Protein AF-A0A527YNZ0-F1 (afdb_monomer)

Mean predicted aligned error: 9.68 Å

Sequence (92 aa):
AHAPAVRVAENVAATVAGWIGAGEIIEGRGKKLRPGDVLVLVRKRDRFVHALTRALKRRDIPVAGADRLSLPGHIAVKDLIALGHFLVQPED

Secondary structure (DSSP, 8-state):
---HHHHHHHHHHHHHHHHHHHT-EETTTTEEP-GGG-----S-SSHHHHHHHHHHHTTT----------GGGSHHHHHHHHHHHHHH-TT-

Radius of gyration: 20.17 Å; Cα contacts (8 Å, |Δi|>4): 60; chains: 1; bounding box: 30×39×62 Å

Solvent-accessible surface area (backbone atoms only — not comparable to full-atom values): 5676 Å² total; per-residue (Å²): 131,82,55,70,52,48,55,53,18,42,50,53,32,49,52,53,50,49,41,48,72,71,50,39,64,41,80,97,69,79,40,64,47,49,64,90,75,64,83,88,87,70,96,64,92,47,75,45,47,59,36,28,53,52,38,26,50,76,67,75,43,73,69,82,81,82,73,77,70,58,56,86,75,37,67,74,48,45,53,53,50,52,51,52,51,54,71,74,42,84,88,115

Foldseek 3Di:
DDDPLLVVLLVVLVVLLVQQVVQPADPPPRHGDALVNDDDDDPDLPPSVVSNVVNNVVSVRDDDDSDPPVLCPDPVSVVVVVVVVCVVCVPD

Structure (mmCIF, N/CA/C/O backbone):
data_AF-A0A527YNZ0-F1
#
_entry.id   AF-A0A527YNZ0-F1
#
loop_
_atom_site.group_PDB
_atom_site.id
_atom_site.type_symbol
_atom_site.label_atom_id
_atom_site.label_alt_id
_atom_site.label_comp_id
_atom_site.label_asym_id
_atom_site.label_entity_id
_atom_site.label_seq_id
_atom_site.pdbx_PDB_ins_code
_atom_site.Cartn_x
_atom_site.Cartn_y
_atom_site.Cartn_z
_atom_site.occupancy
_atom_site.B_iso_or_equiv
_atom_site.auth_seq_id
_atom_site.auth_comp_id
_atom_site.auth_asym_id
_atom_site.auth_atom_id
_atom_site.pdbx_PDB_model_num
ATOM 1 N N . ALA A 1 1 ? 9.104 -20.719 6.316 1.00 51.75 1 ALA A N 1
ATOM 2 C CA . ALA A 1 1 ? 9.130 -19.537 7.208 1.00 51.75 1 ALA A CA 1
ATOM 3 C C . ALA A 1 1 ? 8.946 -18.267 6.377 1.00 51.75 1 ALA A C 1
ATOM 5 O O . ALA A 1 1 ? 9.601 -18.140 5.349 1.00 51.75 1 ALA A O 1
ATOM 6 N N . HIS A 1 2 ? 8.052 -17.349 6.761 1.00 60.59 2 HIS A N 1
ATOM 7 C CA . HIS A 1 2 ? 7.916 -16.071 6.049 1.00 60.59 2 HIS A CA 1
ATOM 8 C C . HIS A 1 2 ? 9.159 -15.202 6.267 1.00 60.59 2 HIS A C 1
ATOM 10 O O . HIS A 1 2 ? 9.603 -15.030 7.402 1.00 60.59 2 HIS A O 1
ATOM 16 N N . ALA A 1 3 ? 9.711 -14.649 5.183 1.00 84.25 3 ALA A N 1
ATOM 17 C CA . ALA A 1 3 ? 10.858 -13.749 5.251 1.00 84.25 3 ALA A CA 1
ATOM 18 C C . ALA A 1 3 ? 10.552 -12.542 6.168 1.00 84.25 3 ALA A C 1
ATOM 20 O O . ALA A 1 3 ? 9.419 -12.049 6.143 1.00 84.25 3 ALA A O 1
ATOM 21 N N . PRO A 1 4 ? 11.531 -12.016 6.931 1.00 87.56 4 PRO A N 1
ATOM 22 C CA . PRO A 1 4 ? 11.309 -10.931 7.894 1.00 87.56 4 PRO A CA 1
ATOM 23 C C . PRO A 1 4 ? 10.574 -9.715 7.310 1.00 87.56 4 PRO A C 1
ATOM 25 O O . PRO A 1 4 ? 9.645 -9.197 7.923 1.00 87.56 4 PRO A O 1
ATOM 28 N N . ALA A 1 5 ? 10.910 -9.324 6.077 1.00 87.25 5 ALA A N 1
ATOM 29 C CA . ALA A 1 5 ? 10.265 -8.217 5.372 1.00 87.25 5 ALA A CA 1
ATOM 30 C C . ALA A 1 5 ? 8.751 -8.420 5.164 1.00 87.25 5 ALA A C 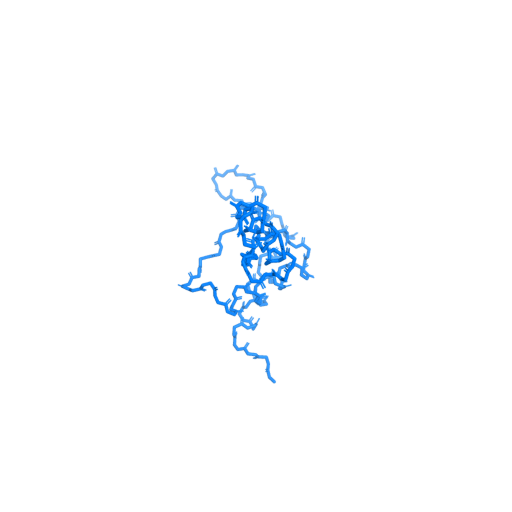1
ATOM 32 O O . ALA A 1 5 ? 7.992 -7.459 5.218 1.00 87.25 5 ALA A O 1
ATOM 33 N N . VAL A 1 6 ? 8.301 -9.664 4.961 1.00 91.81 6 VAL A N 1
ATOM 34 C CA . VAL A 1 6 ? 6.875 -9.988 4.788 1.00 91.81 6 VAL A CA 1
ATOM 35 C C . VAL A 1 6 ? 6.125 -9.833 6.107 1.00 91.81 6 VAL A C 1
ATOM 37 O O . VAL A 1 6 ? 5.035 -9.277 6.118 1.00 91.81 6 VAL A O 1
ATOM 40 N N . ARG A 1 7 ? 6.723 -10.262 7.226 1.00 93.88 7 ARG A N 1
ATOM 41 C CA . ARG A 1 7 ? 6.113 -10.105 8.557 1.00 93.88 7 ARG A CA 1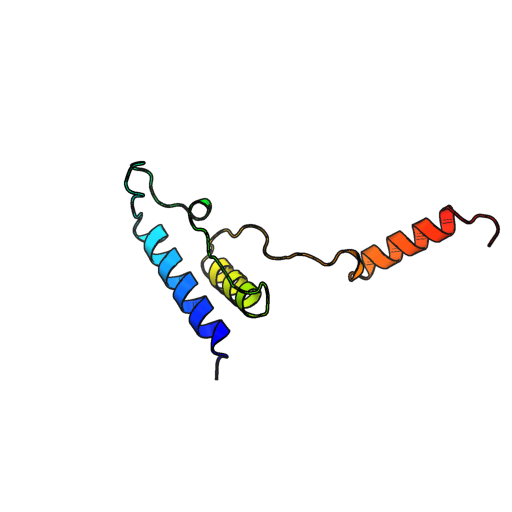
ATOM 42 C C . ARG A 1 7 ? 5.940 -8.634 8.924 1.00 93.88 7 ARG A C 1
ATOM 44 O O . ARG A 1 7 ? 4.877 -8.243 9.385 1.00 93.88 7 ARG A O 1
ATOM 51 N N . VAL A 1 8 ? 6.964 -7.815 8.679 1.00 93.00 8 VAL A N 1
ATOM 52 C CA . VAL A 1 8 ? 6.879 -6.368 8.932 1.00 93.00 8 VAL A CA 1
ATOM 53 C C . VAL A 1 8 ? 5.824 -5.723 8.031 1.00 93.00 8 VAL A C 1
ATOM 55 O O . VAL A 1 8 ? 5.024 -4.930 8.512 1.00 93.00 8 VAL A O 1
ATOM 58 N N . ALA A 1 9 ? 5.772 -6.096 6.750 1.00 94.25 9 ALA A N 1
ATOM 59 C CA . ALA A 1 9 ? 4.753 -5.610 5.823 1.00 94.25 9 ALA A CA 1
ATOM 60 C C . ALA A 1 9 ? 3.320 -5.944 6.279 1.00 94.25 9 ALA A C 1
ATOM 62 O O . ALA A 1 9 ? 2.450 -5.078 6.222 1.00 94.25 9 ALA A O 1
ATOM 63 N N . GLU A 1 10 ? 3.081 -7.169 6.755 1.00 95.88 10 GLU A N 1
ATOM 64 C CA . GLU A 1 10 ? 1.787 -7.575 7.321 1.00 95.88 10 GLU A CA 1
ATOM 65 C C . GLU A 1 10 ? 1.419 -6.771 8.565 1.00 95.88 10 GLU A C 1
ATOM 67 O O . GLU A 1 10 ? 0.291 -6.294 8.663 1.00 95.88 10 GLU A O 1
ATOM 72 N N . ASN A 1 11 ? 2.369 -6.577 9.483 1.00 96.19 11 ASN A N 1
ATOM 73 C CA . ASN A 1 11 ? 2.134 -5.809 10.702 1.00 96.19 11 ASN A CA 1
ATOM 74 C C . ASN A 1 11 ? 1.776 -4.354 10.382 1.00 96.19 11 ASN A C 1
ATOM 76 O O . ASN A 1 11 ? 0.785 -3.847 10.895 1.00 96.19 11 ASN A O 1
ATOM 80 N N . VAL A 1 12 ? 2.529 -3.706 9.485 1.00 95.38 12 VAL A N 1
ATOM 81 C CA . VAL A 1 12 ? 2.234 -2.332 9.048 1.00 95.38 12 VAL A CA 1
ATOM 82 C C . VAL A 1 12 ? 0.852 -2.260 8.399 1.00 95.38 12 VAL A C 1
ATOM 84 O O . VAL A 1 12 ? 0.063 -1.382 8.738 1.00 95.38 12 VAL A O 1
ATOM 87 N N . ALA A 1 13 ? 0.525 -3.193 7.502 1.00 96.19 13 ALA A N 1
ATOM 88 C CA . ALA A 1 13 ? -0.784 -3.220 6.855 1.00 96.19 13 ALA A CA 1
ATOM 89 C C . ALA A 1 13 ? -1.932 -3.442 7.856 1.00 96.19 13 ALA A C 1
ATOM 91 O O . ALA A 1 13 ? -2.988 -2.829 7.711 1.00 96.19 13 ALA A O 1
ATOM 92 N N . ALA A 1 14 ? -1.729 -4.279 8.878 1.00 97.12 14 ALA A N 1
ATOM 93 C CA . ALA A 1 14 ? -2.700 -4.496 9.947 1.00 97.12 14 ALA A CA 1
ATOM 94 C C . ALA A 1 14 ? -2.905 -3.237 10.804 1.00 97.12 14 ALA A C 1
ATOM 96 O O . ALA A 1 14 ? -4.046 -2.881 11.085 1.00 97.12 14 ALA A O 1
ATOM 97 N N . THR A 1 15 ? -1.829 -2.531 11.161 1.00 96.50 15 THR A N 1
ATOM 98 C CA . THR A 1 15 ? -1.913 -1.263 11.901 1.00 96.50 15 THR A CA 1
ATOM 99 C C . THR A 1 15 ? -2.699 -0.210 11.122 1.00 96.50 15 THR A C 1
ATOM 101 O O . THR A 1 15 ? -3.624 0.390 11.664 1.00 96.50 15 THR A O 1
ATOM 104 N N . VAL A 1 16 ? -2.390 -0.027 9.834 1.00 95.44 16 VAL A N 1
ATOM 105 C CA . VAL A 1 16 ? -3.094 0.948 8.984 1.00 95.44 16 VAL A CA 1
ATOM 106 C C . VAL A 1 16 ? -4.574 0.585 8.833 1.00 95.44 16 VAL A C 1
ATOM 108 O O . VAL A 1 16 ? -5.431 1.461 8.933 1.00 95.44 16 VAL A O 1
ATOM 111 N N . ALA A 1 17 ? -4.891 -0.700 8.647 1.00 96.00 17 ALA A N 1
ATOM 112 C CA . ALA A 1 17 ? -6.276 -1.169 8.607 1.00 96.00 17 ALA A CA 1
ATOM 113 C C . ALA A 1 17 ? -7.018 -0.896 9.921 1.00 96.00 17 ALA A C 1
ATOM 115 O O . ALA A 1 17 ? -8.171 -0.475 9.888 1.00 96.00 17 ALA A O 1
ATOM 116 N N . GLY A 1 18 ? -6.348 -1.089 11.061 1.00 96.56 18 GLY A N 1
ATOM 117 C CA . GLY A 1 18 ? -6.890 -0.779 12.381 1.00 96.56 18 GLY A CA 1
ATOM 118 C C . GLY A 1 18 ? -7.261 0.696 12.519 1.00 96.56 18 GLY A C 1
ATOM 119 O O . GLY A 1 18 ? -8.391 1.001 12.886 1.00 96.56 18 GLY A O 1
ATOM 120 N N . TRP A 1 19 ? -6.360 1.608 12.146 1.00 95.00 19 TRP A N 1
ATOM 121 C CA . TRP A 1 19 ? -6.630 3.050 12.207 1.00 95.00 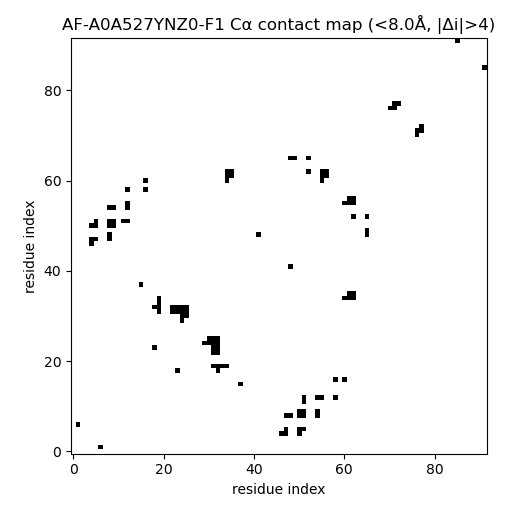19 TRP A CA 1
ATOM 122 C C . TRP A 1 19 ? -7.793 3.481 11.310 1.00 95.00 19 TRP A C 1
ATOM 124 O O . TRP A 1 19 ? -8.656 4.250 11.733 1.00 95.00 19 TRP A O 1
ATOM 134 N N . ILE A 1 20 ? -7.839 2.967 10.077 1.00 93.56 20 ILE A N 1
ATOM 135 C CA . ILE A 1 20 ? -8.917 3.280 9.130 1.00 93.56 20 ILE A CA 1
ATOM 136 C C . ILE A 1 20 ? -10.251 2.702 9.623 1.00 93.56 20 ILE A C 1
ATOM 138 O O . ILE A 1 20 ? -11.263 3.400 9.599 1.00 93.56 20 ILE A O 1
ATOM 142 N N . GLY A 1 21 ? -10.257 1.450 10.091 1.00 93.31 21 GLY A N 1
ATOM 143 C CA . GLY A 1 21 ? -11.457 0.765 10.576 1.00 93.31 21 GLY A CA 1
ATOM 144 C C . GLY A 1 21 ? -12.021 1.367 11.864 1.00 93.31 21 GLY A C 1
ATOM 145 O O . GLY A 1 21 ? -13.237 1.463 12.007 1.00 93.31 21 GLY A O 1
ATOM 146 N N . ALA A 1 22 ? -11.152 1.831 12.767 1.00 93.62 22 ALA A N 1
ATOM 147 C CA . ALA A 1 22 ? -11.548 2.554 13.976 1.00 93.62 22 ALA A CA 1
ATOM 148 C C . ALA A 1 22 ? -12.034 3.986 13.684 1.00 93.62 22 ALA A C 1
ATOM 150 O O . ALA A 1 22 ? -12.686 4.601 14.525 1.00 93.62 22 ALA A O 1
ATOM 151 N N . GLY A 1 23 ? -11.744 4.520 12.493 1.00 90.56 23 GLY A N 1
ATOM 152 C CA . GLY A 1 23 ? -12.090 5.891 12.133 1.00 90.56 23 GLY A CA 1
ATOM 153 C C . GLY A 1 23 ? -11.287 6.930 12.915 1.00 90.56 23 GLY A C 1
ATOM 154 O O . GLY A 1 23 ? -11.844 7.976 13.251 1.00 90.56 23 GLY A O 1
ATOM 155 N N . GLU A 1 24 ? -10.010 6.634 13.186 1.00 92.00 24 GLU A N 1
ATOM 156 C CA . GLU A 1 24 ? -9.076 7.513 13.900 1.00 92.00 24 GLU A CA 1
ATOM 157 C C . GLU A 1 24 ? -9.119 8.950 13.370 1.00 92.00 24 GLU A C 1
ATOM 159 O O . GLU A 1 24 ? -9.230 9.187 12.161 1.00 92.00 24 GLU A O 1
ATOM 164 N N . ILE A 1 25 ? -9.025 9.923 14.274 1.00 93.75 25 ILE A N 1
ATOM 165 C CA . ILE A 1 25 ? -9.091 11.342 13.925 1.00 93.75 25 ILE A CA 1
ATOM 166 C C . ILE A 1 25 ? -7.682 11.915 13.856 1.00 93.75 25 ILE A C 1
ATOM 168 O O . ILE A 1 25 ? -6.904 11.827 14.799 1.00 93.75 25 ILE A O 1
ATOM 172 N N . ILE A 1 26 ? -7.369 12.567 12.738 1.00 91.00 26 ILE A N 1
ATOM 173 C CA . I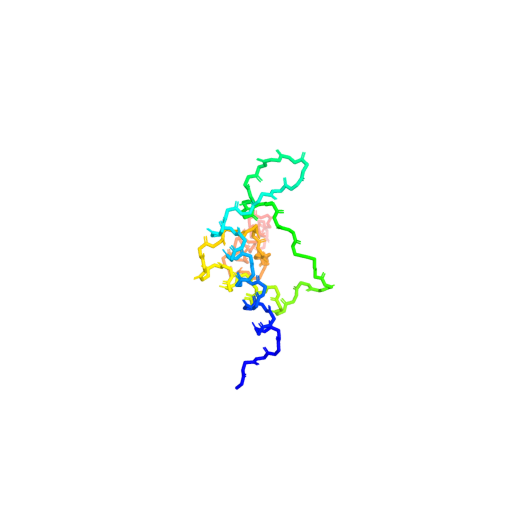LE A 1 26 ? -6.124 13.315 12.594 1.00 91.00 26 ILE A CA 1
ATOM 174 C C . ILE A 1 26 ? -6.218 14.571 13.464 1.00 91.00 26 ILE A C 1
ATOM 176 O O . ILE A 1 26 ? -6.977 15.506 13.159 1.00 91.00 26 ILE A O 1
ATOM 180 N N . GLU A 1 27 ? -5.420 14.593 14.529 1.00 87.44 27 GLU A N 1
ATOM 181 C CA . GLU A 1 27 ? -5.284 15.736 15.428 1.00 87.44 27 GLU A CA 1
ATOM 182 C C . GLU A 1 27 ? -4.932 17.017 14.651 1.00 87.44 27 GLU A C 1
ATOM 184 O O . GLU A 1 27 ? -4.198 17.010 13.660 1.00 87.44 27 GLU A O 1
ATOM 189 N N . GLY A 1 28 ? -5.535 18.136 15.051 1.00 86.62 28 GLY A N 1
ATOM 190 C CA . GLY A 1 28 ? -5.351 19.438 14.403 1.00 86.62 28 GLY A CA 1
ATOM 191 C C . GLY A 1 28 ? -6.164 19.667 13.121 1.00 86.62 28 GLY A C 1
ATOM 192 O O . GLY A 1 28 ? -6.356 20.819 12.743 1.00 86.62 28 GLY A O 1
ATOM 193 N N . ARG A 1 29 ? -6.699 18.624 12.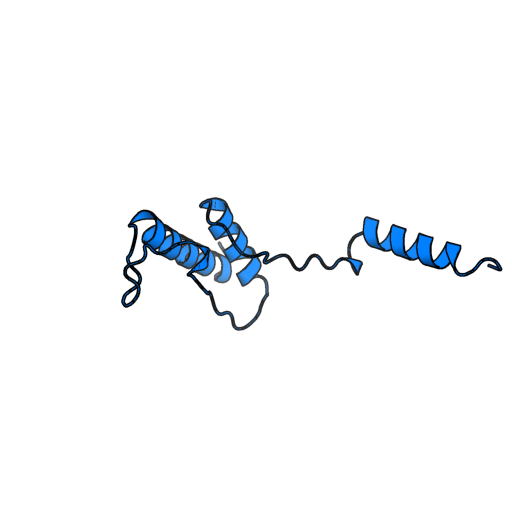461 1.00 84.69 29 ARG A N 1
ATOM 194 C CA . ARG A 1 29 ? -7.637 18.793 11.323 1.00 84.69 29 ARG A CA 1
ATOM 195 C C . ARG A 1 29 ? -9.067 18.356 11.623 1.00 84.69 29 ARG A C 1
ATOM 197 O O . ARG A 1 29 ? -9.962 18.745 10.876 1.00 84.69 29 ARG A O 1
ATOM 204 N N . GLY A 1 30 ? -9.278 17.511 12.635 1.00 87.94 30 GLY A N 1
ATOM 205 C CA . GLY A 1 30 ? -10.598 16.950 12.957 1.00 87.94 30 GLY A CA 1
ATOM 206 C C . GLY A 1 30 ? -11.158 16.030 11.864 1.00 87.94 30 GLY A C 1
ATOM 207 O O . GLY A 1 30 ? -12.356 15.763 11.822 1.00 87.94 30 GLY A O 1
ATOM 208 N N . LYS A 1 31 ? -10.309 15.570 10.938 1.00 90.62 31 LYS A N 1
ATOM 209 C CA . LYS A 1 31 ? -10.705 14.709 9.818 1.00 90.62 31 LYS A CA 1
ATOM 210 C C . LYS A 1 31 ? -10.437 13.253 10.167 1.00 90.62 31 LYS A C 1
ATOM 212 O O . LYS A 1 31 ? -9.385 12.947 10.723 1.00 90.62 31 LYS A O 1
ATOM 217 N N . LYS A 1 32 ? -11.356 12.366 9.775 1.00 92.62 32 LYS A N 1
ATOM 218 C CA . LYS A 1 32 ? -11.121 10.918 9.801 1.00 92.62 32 LYS A CA 1
ATOM 219 C C . LYS A 1 32 ? -9.923 10.574 8.923 1.00 92.62 32 LYS A C 1
ATOM 221 O O . LYS A 1 32 ? -9.820 11.086 7.805 1.00 92.62 32 LYS A O 1
ATOM 226 N N . LEU A 1 33 ? -9.054 9.710 9.427 1.00 93.75 33 LEU A N 1
ATOM 227 C CA . LEU A 1 33 ? -7.902 9.183 8.716 1.00 93.75 33 LEU A CA 1
ATOM 228 C C . LEU A 1 33 ? -8.371 8.365 7.510 1.00 93.75 33 LEU A C 1
ATOM 230 O O . LEU A 1 33 ? -9.202 7.465 7.629 1.00 93.75 33 LEU A O 1
ATOM 234 N N . ARG A 1 34 ? -7.837 8.682 6.329 1.00 92.19 34 ARG A N 1
ATOM 235 C CA . ARG A 1 34 ? -8.102 7.947 5.086 1.00 92.19 34 ARG A CA 1
ATOM 236 C C . ARG A 1 34 ? -6.800 7.331 4.568 1.00 92.19 34 ARG A C 1
ATOM 238 O O . ARG A 1 34 ? -5.722 7.816 4.908 1.00 92.19 34 ARG A O 1
ATOM 245 N N . PRO A 1 35 ? -6.869 6.329 3.672 1.00 91.25 35 PRO A N 1
ATOM 2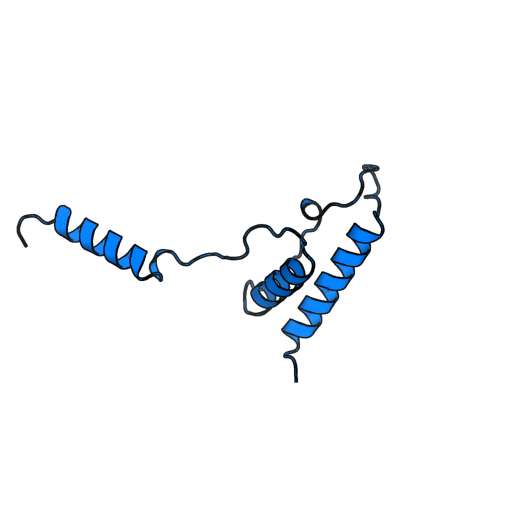46 C CA . PRO A 1 35 ? -5.686 5.716 3.061 1.00 91.25 35 PRO A CA 1
ATOM 247 C C . PRO A 1 35 ? -4.651 6.714 2.516 1.00 91.25 35 PRO A C 1
ATOM 249 O O . PRO A 1 35 ? -3.453 6.532 2.706 1.00 91.25 35 PRO A O 1
ATOM 252 N N . GLY A 1 36 ? -5.106 7.794 1.871 1.00 90.38 36 GLY A N 1
ATOM 253 C CA . GLY A 1 36 ? -4.230 8.814 1.283 1.00 90.38 36 GLY A CA 1
ATOM 254 C C . GLY A 1 36 ? -3.505 9.709 2.292 1.00 90.38 36 GLY A C 1
ATOM 255 O O . GLY A 1 36 ? -2.627 10.468 1.894 1.00 90.38 36 GLY A O 1
ATOM 256 N N . ASP A 1 37 ? -3.854 9.627 3.576 1.00 91.69 37 ASP A N 1
ATOM 257 C CA . ASP A 1 37 ? -3.253 10.433 4.638 1.00 91.69 37 ASP A CA 1
ATOM 258 C C . ASP A 1 37 ? -2.061 9.706 5.311 1.00 91.69 37 ASP A C 1
ATOM 260 O O . ASP A 1 37 ? -1.405 10.266 6.188 1.00 91.69 37 ASP A O 1
ATOM 264 N N . VAL A 1 38 ? -1.744 8.472 4.888 1.00 91.81 38 VAL A N 1
ATOM 265 C CA . VAL A 1 38 ? -0.655 7.645 5.438 1.00 91.81 38 VAL A CA 1
ATOM 266 C C . VAL A 1 38 ? 0.549 7.616 4.491 1.00 91.81 38 VAL A C 1
ATOM 268 O O . VAL A 1 38 ? 0.452 7.161 3.352 1.00 91.81 38 VAL A O 1
ATOM 271 N N . LEU A 1 39 ? 1.723 8.027 4.986 1.00 91.31 39 LEU A N 1
ATOM 272 C CA . LEU A 1 39 ? 3.000 7.948 4.267 1.00 91.31 39 LEU A CA 1
ATOM 273 C C . LEU A 1 39 ? 3.950 6.960 4.954 1.00 91.31 39 LEU A C 1
ATOM 275 O O . LEU A 1 39 ? 4.414 7.201 6.065 1.00 91.31 39 LEU A O 1
ATOM 279 N N . VAL A 1 40 ? 4.290 5.864 4.270 1.00 90.56 40 VAL A N 1
ATOM 280 C CA . VAL A 1 40 ? 5.281 4.892 4.759 1.00 90.56 40 VAL A CA 1
ATOM 281 C C . VAL A 1 40 ? 6.652 5.204 4.164 1.00 90.56 40 VAL A C 1
ATOM 283 O O . VAL A 1 40 ? 6.880 5.022 2.966 1.00 90.56 40 VAL A O 1
ATOM 286 N N . LEU A 1 41 ? 7.582 5.654 5.007 1.00 91.75 41 LEU A N 1
ATOM 287 C CA . LEU A 1 41 ? 8.963 5.930 4.614 1.00 91.75 41 LEU A CA 1
ATOM 288 C C . LEU A 1 41 ? 9.808 4.657 4.691 1.00 91.75 41 LEU A C 1
ATOM 290 O O . LEU A 1 41 ? 9.828 3.958 5.701 1.00 91.75 41 LEU A O 1
ATOM 294 N N . VAL A 1 42 ? 10.531 4.363 3.612 1.00 88.56 42 VAL A N 1
ATOM 295 C CA . VAL A 1 42 ? 11.389 3.179 3.500 1.00 88.56 42 VAL A CA 1
ATOM 296 C C . VAL A 1 42 ? 12.791 3.583 3.073 1.00 88.56 42 VAL A C 1
ATOM 298 O O . VAL A 1 42 ? 12.964 4.498 2.272 1.00 88.56 42 VAL A O 1
ATOM 301 N N . ARG A 1 43 ? 13.808 2.868 3.567 1.00 86.69 43 ARG A N 1
ATOM 302 C CA . ARG A 1 43 ? 15.211 3.124 3.197 1.00 86.69 43 ARG A CA 1
ATOM 303 C C . ARG A 1 43 ? 15.510 2.743 1.742 1.00 86.69 43 ARG A C 1
ATOM 305 O O . ARG A 1 43 ? 16.301 3.411 1.086 1.00 86.69 43 ARG A O 1
ATOM 312 N N . LYS A 1 44 ? 14.912 1.654 1.247 1.00 82.75 44 LYS A N 1
ATOM 313 C CA . LYS A 1 44 ? 15.056 1.158 -0.130 1.00 82.75 44 LYS A CA 1
ATOM 314 C C . LYS A 1 44 ? 13.708 0.654 -0.643 1.00 82.75 44 LYS A C 1
ATOM 316 O O . LYS A 1 44 ? 12.943 0.049 0.104 1.00 82.75 44 LYS A O 1
ATOM 321 N N . ARG A 1 45 ? 13.416 0.904 -1.922 1.00 76.25 45 ARG A N 1
ATOM 322 C CA . ARG A 1 45 ? 12.187 0.456 -2.602 1.00 76.25 45 ARG A CA 1
ATOM 323 C C . ARG A 1 45 ? 12.350 -0.946 -3.195 1.00 76.25 45 ARG A C 1
ATOM 325 O O . ARG A 1 45 ? 12.270 -1.126 -4.403 1.00 76.25 45 ARG A O 1
ATOM 332 N N . ASP A 1 46 ? 12.665 -1.915 -2.346 1.00 82.00 46 ASP A N 1
ATOM 333 C CA . ASP A 1 46 ? 13.008 -3.282 -2.749 1.00 82.00 46 ASP A CA 1
ATOM 334 C C . ASP A 1 46 ? 11.871 -4.284 -2.445 1.00 82.00 46 ASP A C 1
ATOM 336 O O . ASP A 1 46 ? 10.683 -3.949 -2.475 1.00 82.00 46 ASP A O 1
ATOM 340 N N . ARG A 1 47 ? 12.227 -5.541 -2.146 1.00 83.25 47 ARG A N 1
ATOM 341 C CA . ARG A 1 47 ? 11.293 -6.625 -1.803 1.00 83.25 47 ARG A CA 1
ATOM 342 C C . ARG A 1 47 ? 10.302 -6.248 -0.698 1.00 83.25 47 ARG A C 1
ATOM 344 O O . ARG A 1 47 ? 9.186 -6.773 -0.711 1.00 83.25 47 ARG A O 1
ATOM 351 N N . PHE A 1 48 ? 10.677 -5.365 0.233 1.00 88.88 48 PHE A N 1
ATOM 352 C CA . PHE A 1 48 ? 9.776 -4.912 1.294 1.00 88.88 48 PHE A CA 1
ATOM 353 C C . PHE A 1 48 ? 8.567 -4.153 0.738 1.00 88.88 48 PHE A C 1
ATOM 355 O O . PHE A 1 48 ? 7.437 -4.455 1.117 1.00 88.88 48 PHE A O 1
ATOM 362 N N . VAL A 1 49 ? 8.781 -3.228 -0.203 1.00 88.81 49 VAL A N 1
ATOM 363 C CA . VAL A 1 49 ? 7.695 -2.418 -0.779 1.00 88.81 49 VAL A CA 1
ATOM 364 C C . VAL A 1 49 ? 6.691 -3.307 -1.499 1.00 88.81 49 VAL A C 1
ATOM 366 O O . VAL A 1 49 ? 5.498 -3.194 -1.248 1.00 88.81 49 VAL A O 1
ATOM 369 N N . HIS A 1 50 ? 7.155 -4.274 -2.293 1.00 88.31 50 HIS A N 1
ATOM 370 C CA . HIS A 1 50 ? 6.252 -5.227 -2.941 1.00 88.31 50 HIS A CA 1
ATOM 371 C C . HIS A 1 50 ? 5.453 -6.069 -1.935 1.00 88.31 50 HIS A C 1
ATOM 373 O O . HIS A 1 50 ? 4.277 -6.356 -2.166 1.00 88.31 50 HIS A O 1
ATOM 379 N N . ALA A 1 51 ? 6.067 -6.483 -0.821 1.00 91.44 51 ALA A N 1
ATOM 380 C CA . ALA A 1 51 ? 5.360 -7.206 0.233 1.00 91.44 51 ALA A CA 1
ATOM 381 C C . ALA A 1 51 ? 4.295 -6.326 0.908 1.00 91.44 51 ALA A C 1
ATOM 383 O O . ALA A 1 51 ? 3.165 -6.784 1.081 1.00 91.44 51 ALA A O 1
ATOM 384 N N . LEU A 1 52 ? 4.630 -5.068 1.211 1.00 92.75 52 LEU A N 1
ATOM 385 C CA . LEU A 1 52 ? 3.723 -4.085 1.805 1.00 92.75 52 LEU A CA 1
ATOM 386 C C . LEU A 1 52 ? 2.548 -3.759 0.880 1.00 92.75 52 LEU A C 1
ATOM 388 O O . LEU A 1 52 ? 1.400 -3.839 1.305 1.00 92.75 52 LEU A O 1
ATOM 392 N N . THR A 1 53 ? 2.808 -3.485 -0.399 1.00 90.50 53 THR A N 1
ATOM 393 C CA . THR A 1 53 ? 1.763 -3.247 -1.406 1.00 90.50 53 THR A CA 1
ATOM 394 C C . THR A 1 53 ? 0.795 -4.420 -1.489 1.00 90.50 53 THR A C 1
ATOM 396 O O . THR A 1 53 ? -0.416 -4.213 -1.508 1.00 90.50 53 THR A O 1
ATOM 399 N N . ARG A 1 54 ? 1.298 -5.661 -1.498 1.00 91.44 54 ARG A N 1
ATOM 400 C CA . ARG A 1 54 ? 0.430 -6.848 -1.489 1.00 91.44 54 ARG A CA 1
ATOM 401 C C . ARG A 1 54 ? -0.382 -6.966 -0.197 1.00 91.44 54 ARG A C 1
ATOM 403 O O . ARG A 1 54 ? -1.553 -7.321 -0.266 1.00 91.44 54 ARG A O 1
ATOM 410 N N . ALA A 1 55 ? 0.224 -6.694 0.958 1.00 94.25 55 ALA A N 1
ATOM 411 C CA . ALA A 1 55 ? -0.449 -6.778 2.255 1.00 94.25 55 ALA A CA 1
ATOM 412 C C . ALA A 1 55 ? -1.556 -5.723 2.423 1.00 94.25 55 ALA A C 1
ATOM 414 O O . ALA A 1 55 ? -2.595 -6.031 3.006 1.00 94.25 55 ALA A O 1
ATOM 415 N N . LEU A 1 56 ? -1.354 -4.518 1.879 1.00 94.19 56 LEU A N 1
ATOM 416 C CA . LEU A 1 56 ? -2.352 -3.443 1.844 1.00 94.19 56 LEU A CA 1
ATOM 417 C C . LEU A 1 56 ? -3.486 -3.752 0.855 1.00 94.19 56 LEU A C 1
ATOM 419 O O . LEU A 1 56 ? -4.651 -3.658 1.228 1.00 94.19 56 LEU A O 1
ATOM 423 N N . LYS A 1 57 ? -3.161 -4.223 -0.361 1.00 91.56 57 LYS A N 1
ATOM 424 C CA . LYS A 1 57 ? -4.167 -4.650 -1.355 1.00 91.56 57 LYS A CA 1
ATOM 425 C C . LYS A 1 57 ? -5.062 -5.783 -0.837 1.00 91.56 57 LYS A C 1
ATOM 427 O O . LYS A 1 57 ? -6.255 -5.759 -1.083 1.00 91.56 57 LYS A O 1
ATOM 432 N N . ARG A 1 58 ? -4.511 -6.746 -0.083 1.00 94.94 58 ARG A N 1
ATOM 433 C CA . ARG A 1 58 ? -5.292 -7.824 0.564 1.00 94.94 58 ARG A CA 1
ATOM 434 C C . ARG A 1 58 ? -6.313 -7.336 1.597 1.00 94.94 58 ARG A C 1
ATOM 436 O O . ARG A 1 58 ? -7.156 -8.122 2.004 1.00 94.94 58 ARG A O 1
ATOM 443 N N . ARG A 1 59 ? -6.183 -6.095 2.068 1.00 94.56 59 ARG A N 1
ATOM 444 C CA . ARG A 1 59 ? -7.074 -5.463 3.050 1.00 94.56 59 ARG A CA 1
ATOM 445 C C . ARG A 1 59 ? -7.932 -4.367 2.414 1.00 94.56 59 ARG A C 1
ATOM 447 O O . ARG A 1 59 ? -8.435 -3.512 3.131 1.00 94.56 59 ARG A O 1
ATOM 454 N N . ASP A 1 60 ? -8.012 -4.348 1.083 1.00 92.62 60 ASP A N 1
ATOM 455 C CA . ASP A 1 60 ? -8.746 -3.349 0.301 1.00 92.62 60 ASP A CA 1
ATOM 456 C C . ASP A 1 60 ? -8.317 -1.900 0.583 1.00 92.62 60 ASP A C 1
ATOM 458 O O . ASP A 1 60 ? -9.087 -0.959 0.406 1.00 92.62 60 ASP A O 1
ATOM 462 N N . ILE A 1 61 ? -7.061 -1.695 0.998 1.00 92.88 61 ILE A N 1
ATOM 463 C CA . ILE A 1 61 ? -6.510 -0.359 1.234 1.00 92.88 61 ILE A CA 1
ATOM 464 C C . ILE A 1 61 ? -5.903 0.159 -0.078 1.00 92.88 61 ILE A C 1
ATOM 466 O O . ILE A 1 61 ? -4.938 -0.432 -0.582 1.00 92.88 61 ILE A O 1
ATOM 470 N N . PRO A 1 62 ? -6.412 1.278 -0.632 1.00 90.19 62 PRO A N 1
ATOM 471 C CA . PRO A 1 62 ? -5.830 1.927 -1.796 1.00 90.19 62 PRO A CA 1
ATOM 472 C C . PRO A 1 62 ? -4.392 2.364 -1.524 1.00 90.19 62 PRO A C 1
ATOM 474 O O . PRO A 1 62 ? -4.097 3.000 -0.513 1.00 90.19 62 PRO A O 1
ATOM 477 N N . VAL A 1 63 ? -3.497 2.061 -2.459 1.00 87.88 63 VAL A N 1
ATOM 478 C CA . VAL A 1 63 ? -2.080 2.426 -2.387 1.00 87.88 63 VAL A CA 1
ATOM 479 C C . VAL A 1 63 ? -1.676 3.156 -3.654 1.00 87.88 63 VAL A C 1
ATOM 481 O O . VAL A 1 63 ? -1.969 2.695 -4.758 1.00 87.88 63 VAL A O 1
ATOM 484 N N . ALA A 1 64 ? -0.987 4.288 -3.504 1.00 76.25 64 ALA A N 1
ATOM 485 C CA . ALA A 1 64 ? -0.389 4.976 -4.640 1.00 76.25 64 ALA A CA 1
ATOM 486 C C . ALA A 1 64 ? 0.614 4.029 -5.318 1.00 76.25 64 ALA A C 1
ATOM 488 O O . ALA A 1 64 ? 1.418 3.393 -4.633 1.00 76.25 64 ALA A O 1
ATOM 489 N N . GLY A 1 65 ? 0.510 3.905 -6.646 1.00 64.38 65 GLY A N 1
ATOM 490 C CA . GLY A 1 65 ? 1.190 2.897 -7.460 1.00 64.38 65 GLY A CA 1
ATOM 491 C C . GLY A 1 65 ? 2.637 2.645 -7.035 1.00 64.38 65 GLY A C 1
ATOM 492 O O . GLY A 1 65 ? 3.531 3.443 -7.300 1.00 64.38 65 GLY A O 1
ATOM 493 N N . ALA A 1 66 ? 2.863 1.510 -6.372 1.00 56.16 66 ALA A N 1
ATOM 494 C CA . ALA A 1 66 ? 4.201 1.014 -6.058 1.00 56.16 66 ALA A CA 1
ATOM 495 C C . ALA A 1 66 ? 4.894 0.412 -7.291 1.00 56.16 66 ALA A C 1
ATOM 497 O O . ALA A 1 66 ? 6.107 0.202 -7.288 1.00 56.16 66 ALA A O 1
ATOM 498 N N . ASP A 1 67 ? 4.119 0.138 -8.341 1.00 58.31 67 ASP A N 1
ATOM 499 C CA . ASP A 1 67 ? 4.588 -0.468 -9.573 1.00 58.31 67 ASP A CA 1
ATOM 500 C C . ASP A 1 67 ? 5.195 0.602 -10.475 1.00 58.31 67 ASP A C 1
ATOM 502 O O . ASP A 1 67 ? 4.540 1.220 -11.313 1.00 58.31 67 ASP A O 1
ATOM 506 N N . ARG A 1 68 ? 6.509 0.784 -10.334 1.00 52.22 68 ARG A N 1
ATOM 507 C CA . ARG A 1 68 ? 7.323 1.213 -11.465 1.00 52.22 68 ARG A CA 1
ATOM 508 C C . ARG A 1 68 ? 7.367 0.019 -12.414 1.00 52.22 68 ARG A C 1
ATOM 510 O O . ARG A 1 68 ? 8.286 -0.792 -12.346 1.00 52.22 68 ARG A O 1
ATOM 517 N N . LEU A 1 69 ? 6.341 -0.129 -13.250 1.00 54.56 69 LEU A N 1
ATOM 518 C CA . LEU A 1 69 ? 6.452 -0.981 -14.423 1.00 54.56 69 LEU A CA 1
ATOM 519 C C . LEU A 1 69 ? 7.688 -0.458 -15.167 1.00 54.56 69 LEU A C 1
ATOM 521 O O . LEU A 1 69 ? 7.722 0.708 -15.558 1.00 54.56 69 LEU A O 1
ATOM 525 N N . SER A 1 70 ? 8.761 -1.241 -15.264 1.00 58.88 70 SER A N 1
ATOM 526 C CA . SER A 1 70 ? 9.863 -0.862 -16.144 1.00 58.88 70 SER A CA 1
ATOM 527 C C . SER A 1 70 ? 9.323 -1.048 -17.552 1.00 58.88 70 SER A C 1
ATOM 529 O O . SER A 1 70 ? 9.400 -2.153 -18.081 1.00 58.88 70 SER A O 1
ATOM 531 N N . LEU A 1 71 ? 8.696 -0.010 -18.121 1.00 59.69 71 LEU A N 1
ATOM 532 C CA . LEU A 1 71 ? 8.140 -0.060 -19.475 1.00 59.69 71 LEU A CA 1
ATOM 533 C C . LEU A 1 71 ? 9.154 -0.669 -20.464 1.00 59.69 71 LEU A C 1
ATOM 535 O O . LEU A 1 71 ? 8.772 -1.610 -21.147 1.00 59.69 71 LEU A O 1
ATOM 539 N N . PRO A 1 72 ? 10.455 -0.300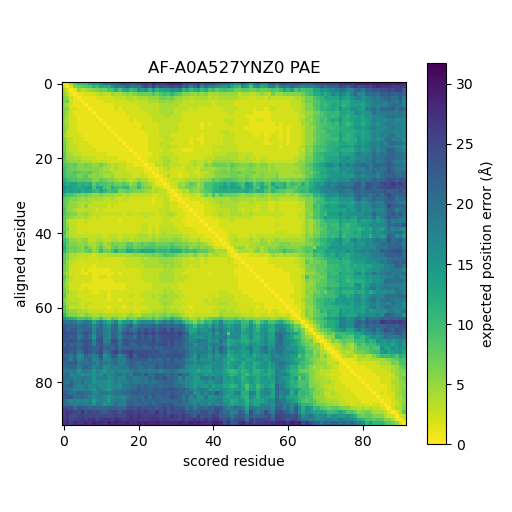 -20.458 1.00 60.97 72 PRO A N 1
ATOM 540 C CA . PRO A 1 72 ? 11.444 -0.906 -21.361 1.00 60.97 72 PRO A CA 1
ATOM 541 C C . PRO A 1 72 ? 11.666 -2.419 -21.167 1.00 60.97 72 PRO A C 1
ATOM 543 O O . PRO A 1 72 ? 12.240 -3.088 -22.023 1.00 60.97 72 PRO A O 1
ATOM 546 N N . GLY A 1 73 ? 11.258 -2.977 -20.024 1.00 66.88 73 GLY A N 1
ATOM 547 C CA . GLY A 1 73 ? 11.366 -4.402 -19.711 1.00 66.88 73 GLY A CA 1
ATOM 548 C C . GLY A 1 73 ? 10.208 -5.253 -20.239 1.00 66.88 73 GLY A C 1
ATOM 549 O O . GLY A 1 73 ? 10.350 -6.474 -20.296 1.00 66.88 73 GLY A O 1
ATOM 550 N N . HIS A 1 74 ? 9.088 -4.645 -20.638 1.00 76.44 74 HIS A N 1
ATOM 551 C CA . HIS A 1 74 ? 7.921 -5.366 -21.151 1.00 76.44 74 HIS A CA 1
ATOM 552 C C . HIS A 1 74 ? 8.077 -5.711 -22.634 1.00 76.44 74 HIS A C 1
ATOM 554 O O . HIS A 1 74 ? 8.416 -4.845 -23.432 1.00 76.44 74 HIS A O 1
ATOM 560 N N . ILE A 1 75 ? 7.763 -6.958 -23.008 1.00 79.19 75 ILE A N 1
ATOM 561 C CA . ILE A 1 75 ? 7.840 -7.452 -24.397 1.00 79.19 75 ILE A CA 1
ATOM 562 C C . ILE A 1 75 ? 7.042 -6.547 -25.346 1.00 79.19 75 ILE A C 1
ATOM 564 O O . ILE A 1 75 ? 7.611 -6.026 -26.292 1.00 79.19 75 ILE A O 1
ATOM 568 N N . ALA A 1 76 ? 5.794 -6.215 -25.001 1.00 82.88 76 ALA A N 1
ATOM 569 C CA . ALA A 1 76 ? 4.967 -5.325 -25.819 1.00 82.88 76 ALA A CA 1
ATOM 570 C C . ALA A 1 76 ? 5.591 -3.933 -26.047 1.00 82.88 76 ALA A C 1
ATOM 572 O O . ALA A 1 76 ? 5.432 -3.347 -27.110 1.00 82.88 76 ALA A O 1
ATOM 573 N N . VAL A 1 77 ? 6.324 -3.389 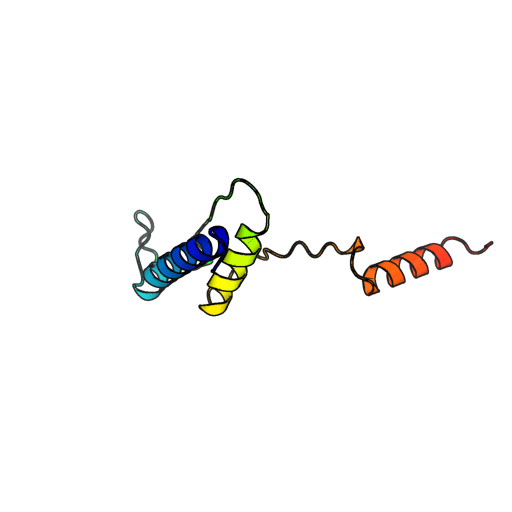-25.069 1.00 84.25 77 VAL A N 1
ATOM 574 C CA . VAL A 1 77 ? 7.001 -2.091 -25.224 1.00 84.25 77 VAL A CA 1
ATOM 575 C C . VAL A 1 77 ? 8.248 -2.229 -26.096 1.00 84.25 77 VAL A C 1
ATOM 577 O O . VAL A 1 77 ? 8.539 -1.332 -26.881 1.00 84.25 77 VAL A O 1
ATOM 580 N N . LYS A 1 78 ? 8.970 -3.350 -25.995 1.00 86.81 78 LYS A N 1
ATOM 581 C CA . LYS A 1 78 ? 10.112 -3.644 -26.870 1.00 86.81 78 LYS A CA 1
ATOM 582 C C . LYS A 1 78 ? 9.682 -3.786 -28.327 1.00 86.81 78 LYS A C 1
ATOM 584 O O . LYS A 1 78 ? 10.357 -3.235 -29.189 1.00 86.81 78 LYS A O 1
ATOM 589 N N . ASP A 1 79 ? 8.549 -4.436 -28.580 1.00 88.75 79 ASP A N 1
ATOM 590 C CA . ASP A 1 79 ? 7.995 -4.587 -29.929 1.00 88.75 79 ASP A CA 1
ATOM 591 C C . ASP A 1 79 ? 7.620 -3.225 -30.531 1.00 88.75 79 ASP A C 1
ATOM 593 O O . ASP A 1 79 ? 7.957 -2.932 -31.676 1.00 88.75 79 ASP A O 1
ATOM 597 N N . LEU A 1 80 ? 7.001 -2.344 -29.736 1.00 89.25 80 LEU A N 1
ATOM 598 C CA . LEU A 1 80 ? 6.676 -0.981 -30.168 1.00 89.25 80 LEU A CA 1
ATOM 599 C C . LEU A 1 80 ? 7.927 -0.138 -30.462 1.00 89.25 80 LEU A C 1
ATOM 601 O O . LEU A 1 80 ? 7.932 0.632 -31.420 1.00 89.25 80 LEU A O 1
ATOM 605 N N . ILE A 1 81 ? 8.992 -0.287 -29.669 1.00 89.00 81 ILE A N 1
ATOM 606 C CA . ILE A 1 81 ? 10.273 0.395 -29.914 1.00 89.00 81 ILE A CA 1
ATOM 607 C C . ILE A 1 81 ? 10.934 -0.138 -31.192 1.00 89.00 81 ILE A C 1
ATOM 609 O O . ILE A 1 81 ? 11.407 0.656 -32.001 1.00 89.00 81 ILE A O 1
ATOM 613 N N . ALA A 1 82 ? 10.934 -1.458 -31.400 1.00 89.25 82 ALA A N 1
ATOM 614 C CA . ALA A 1 82 ? 11.492 -2.079 -32.600 1.00 89.25 82 ALA A CA 1
ATOM 615 C C . ALA A 1 82 ? 10.752 -1.628 -33.870 1.00 89.25 82 ALA A C 1
ATOM 617 O O . ALA A 1 82 ? 11.391 -1.273 -34.859 1.00 89.25 82 ALA A O 1
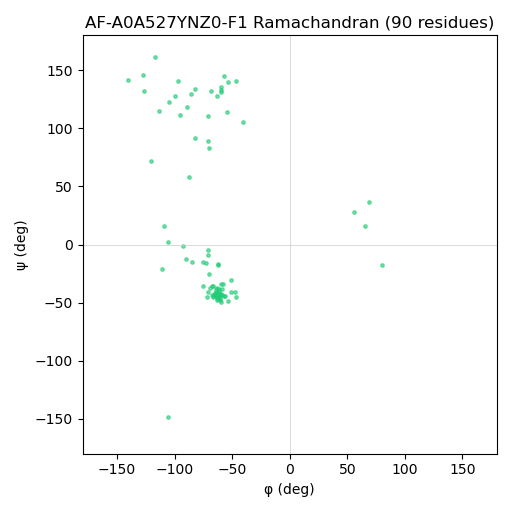ATOM 618 N N . LEU A 1 83 ? 9.419 -1.554 -33.815 1.00 88.69 83 LEU A N 1
ATOM 619 C CA . LEU A 1 83 ? 8.607 -0.986 -34.892 1.00 88.69 83 LEU A CA 1
ATOM 620 C C . LEU A 1 83 ? 8.961 0.485 -35.158 1.00 88.69 83 LEU A C 1
ATOM 622 O O . LEU A 1 83 ? 9.085 0.891 -36.310 1.00 88.69 83 LEU A O 1
ATOM 626 N N . GLY A 1 84 ? 9.151 1.281 -34.103 1.00 90.00 84 GLY A N 1
ATOM 627 C CA . GLY A 1 84 ? 9.580 2.674 -34.229 1.00 90.00 84 GLY A CA 1
ATOM 628 C C . GLY A 1 84 ? 10.936 2.818 -34.925 1.00 90.00 84 GLY A C 1
ATOM 629 O O . GLY A 1 84 ? 11.079 3.678 -35.787 1.00 90.00 84 GLY A O 1
ATOM 630 N N . HIS A 1 85 ? 11.910 1.963 -34.601 1.00 89.31 85 HIS A N 1
ATOM 631 C CA . HIS A 1 85 ? 13.210 1.959 -35.279 1.00 89.31 85 HIS A CA 1
ATOM 632 C C . HIS A 1 85 ? 13.083 1.602 -36.764 1.00 89.31 85 HIS A C 1
ATOM 634 O O . HIS A 1 85 ? 13.629 2.319 -37.595 1.00 89.31 85 HIS A O 1
ATOM 640 N N . PHE A 1 86 ? 12.302 0.568 -37.096 1.00 86.19 86 PHE A N 1
ATOM 641 C CA . PHE A 1 86 ? 12.048 0.173 -38.485 1.00 86.19 86 PHE A CA 1
ATOM 642 C C . PHE A 1 86 ? 11.449 1.319 -39.317 1.00 86.19 86 PHE A C 1
ATOM 644 O O . PHE A 1 86 ? 11.893 1.591 -40.425 1.00 86.19 86 PHE A O 1
ATOM 651 N N . LEU A 1 87 ? 10.473 2.047 -38.771 1.00 87.25 87 LEU A N 1
ATOM 652 C CA . LEU A 1 87 ? 9.821 3.147 -39.491 1.00 87.25 87 LEU A CA 1
ATOM 653 C C . LEU A 1 87 ? 10.722 4.375 -39.704 1.00 87.25 87 LEU A C 1
ATOM 655 O O . LEU A 1 87 ? 10.476 5.154 -40.623 1.00 87.25 87 LEU A O 1
ATOM 659 N N . VAL A 1 88 ? 11.726 4.582 -38.848 1.00 88.44 88 VAL A N 1
ATOM 660 C CA . VAL A 1 88 ? 12.633 5.745 -38.905 1.00 88.44 88 VAL A CA 1
ATOM 661 C C . VAL A 1 88 ? 13.859 5.475 -39.786 1.00 88.44 88 VAL A C 1
ATOM 663 O O . VAL A 1 88 ? 14.559 6.416 -40.159 1.00 88.44 88 VAL A O 1
ATOM 666 N N . GLN A 1 89 ? 14.094 4.219 -40.171 1.00 82.81 89 GLN A N 1
ATOM 667 C CA . GLN A 1 89 ? 15.244 3.801 -40.968 1.00 82.81 89 GLN A CA 1
ATOM 668 C C . GLN A 1 89 ? 14.782 3.144 -42.287 1.00 82.81 89 GLN A C 1
ATOM 670 O O . GLN A 1 89 ? 14.881 1.935 -42.442 1.00 82.81 89 GLN A O 1
ATOM 675 N N . PRO A 1 90 ? 14.250 3.928 -43.249 1.00 64.19 90 PRO A N 1
ATOM 676 C CA . PRO A 1 90 ? 13.648 3.404 -44.483 1.00 64.19 90 PRO A CA 1
ATOM 677 C C . PRO A 1 90 ? 14.642 2.799 -45.493 1.00 64.19 90 PRO A C 1
ATOM 679 O O . PRO A 1 90 ? 14.211 2.288 -46.521 1.00 64.19 90 PRO A O 1
ATOM 682 N N . GLU A 1 91 ? 15.947 2.887 -45.226 1.00 70.44 91 GLU A N 1
ATOM 683 C CA . GLU A 1 91 ? 17.039 2.448 -46.111 1.00 70.44 91 GLU A CA 1
ATOM 684 C C . GLU A 1 91 ? 17.716 1.141 -45.625 1.00 70.44 91 GLU A C 1
ATOM 686 O O . GLU A 1 91 ? 18.699 0.717 -46.232 1.00 70.44 91 GLU A O 1
ATOM 691 N N . ASP A 1 92 ? 17.234 0.542 -44.526 1.00 55.09 92 ASP A N 1
ATOM 692 C CA . ASP A 1 92 ? 17.684 -0.757 -43.979 1.00 55.09 92 ASP A CA 1
ATOM 693 C C . ASP A 1 92 ? 16.755 -1.908 -44.422 1.00 55.09 92 ASP A C 1
ATOM 695 O O . ASP A 1 92 ? 15.517 -1.699 -44.467 1.00 55.09 92 ASP A O 1
#

pLDDT: mean 85.31, std 11.92, range [51.75, 97.12]